Protein AF-A0A0P8YWK8-F1 (afdb_monomer_lite)

Secondary structure (DSSP, 8-state):
-B-SSGGGHHHHHHHHHHTT-S--EEEETTEEEE-PPP--HHHHHHHHHHHHHHHHHHHHHHHHHHHHHHHHHHHHHHTTSS-TT-

Sequence (86 aa):
LQVWDKINVTMIDSAIQKSNLGINPQVDGQIVRIRIPDLTEERRKEIIKSLKNMTEKSKVSIRNIRRDANEELKKFLKDKKISEDQ

Radius of gyration: 25.12 Å; chains: 1; bounding box: 56×17×55 Å

Foldseek 3Di:
DFAPDQVCQVVVQVVVVVVPPVWHWDDDRRDTDTDDDDQDPVNVVVVVVVVVVVVVVVVVVVVVVVVVVVVVVVVCVVVVVDDPVD

pLDDT: mean 84.8, std 8.72, range [43.47, 94.69]

Structure (mmCIF, N/CA/C/O backbone):
data_AF-A0A0P8YWK8-F1
#
_entry.id   AF-A0A0P8YWK8-F1
#
loop_
_atom_site.group_PDB
_atom_site.id
_atom_site.type_symbol
_atom_site.label_atom_id
_atom_site.label_alt_id
_atom_site.label_comp_id
_atom_site.label_asym_id
_atom_site.label_entity_id
_atom_site.label_seq_id
_atom_site.pdbx_PDB_ins_code
_atom_site.Cartn_x
_atom_site.Cartn_y
_atom_site.Cartn_z
_atom_site.occupancy
_atom_site.B_iso_or_equiv
_atom_site.auth_seq_id
_atom_site.auth_comp_id
_atom_site.auth_asym_id
_atom_site.auth_atom_id
_atom_site.pdbx_PDB_model_num
ATOM 1 N N . LEU A 1 1 ? 6.898 -5.757 -16.717 1.00 80.75 1 LEU A N 1
ATOM 2 C CA . LEU A 1 1 ? 5.651 -5.228 -17.306 1.00 80.75 1 LEU A CA 1
ATOM 3 C C . LEU A 1 1 ? 5.692 -5.497 -18.802 1.00 80.75 1 LEU A C 1
ATOM 5 O O . LEU A 1 1 ? 6.676 -5.132 -19.426 1.00 80.75 1 LEU A O 1
ATOM 9 N N . GLN A 1 2 ? 4.682 -6.157 -19.361 1.00 84.44 2 GLN A N 1
ATOM 10 C CA . GLN A 1 2 ? 4.571 -6.337 -20.808 1.00 84.44 2 GLN A CA 1
ATOM 11 C C . GLN A 1 2 ? 3.564 -5.325 -21.348 1.00 84.44 2 GLN A C 1
ATOM 13 O O . GLN A 1 2 ? 2.448 -5.239 -20.841 1.00 84.44 2 GLN A O 1
ATOM 18 N N . VAL A 1 3 ? 3.977 -4.539 -22.338 1.00 86.44 3 VAL A N 1
ATOM 19 C CA . VAL A 1 3 ? 3.134 -3.529 -22.972 1.00 86.44 3 VAL A CA 1
ATOM 20 C C . VAL A 1 3 ? 2.528 -4.123 -24.237 1.00 86.44 3 VAL A C 1
ATOM 22 O O . VAL A 1 3 ? 3.243 -4.558 -25.139 1.00 86.44 3 VAL A O 1
ATOM 25 N N . TRP A 1 4 ? 1.199 -4.137 -24.287 1.00 84.50 4 TRP A N 1
ATOM 26 C CA . TRP A 1 4 ? 0.432 -4.711 -25.392 1.00 84.50 4 TRP A CA 1
ATOM 27 C C . TRP A 1 4 ? 0.623 -3.934 -26.704 1.00 84.50 4 TRP A C 1
ATOM 29 O O . TRP A 1 4 ? 0.776 -4.543 -27.759 1.00 84.50 4 TRP A O 1
ATOM 39 N N . ASP A 1 5 ? 0.703 -2.603 -26.630 1.00 84.00 5 ASP A N 1
ATOM 40 C CA . ASP A 1 5 ? 0.936 -1.717 -27.775 1.00 84.00 5 ASP A CA 1
ATOM 41 C C . ASP A 1 5 ? 2.334 -1.078 -27.711 1.00 84.00 5 ASP A C 1
ATOM 43 O O . ASP A 1 5 ? 2.678 -0.388 -26.749 1.00 84.00 5 ASP A O 1
ATOM 47 N N . LYS A 1 6 ? 3.139 -1.282 -28.761 1.00 79.69 6 LYS A N 1
ATOM 48 C CA . LYS A 1 6 ? 4.520 -0.777 -28.850 1.00 79.69 6 LYS A CA 1
ATOM 49 C C . LYS A 1 6 ? 4.601 0.745 -28.771 1.00 79.69 6 LYS A C 1
ATOM 51 O O . LYS A 1 6 ? 5.585 1.255 -28.242 1.00 79.69 6 LYS A O 1
ATOM 56 N N . ILE A 1 7 ? 3.590 1.461 -29.261 1.00 86.56 7 ILE A N 1
ATOM 57 C CA . ILE A 1 7 ? 3.591 2.931 -29.279 1.00 86.56 7 ILE A CA 1
ATOM 58 C C . ILE A 1 7 ? 3.543 3.485 -27.849 1.00 86.56 7 ILE A C 1
ATOM 60 O O . ILE A 1 7 ? 4.168 4.498 -27.543 1.00 86.56 7 ILE A O 1
ATOM 64 N N . ASN A 1 8 ? 2.880 2.770 -26.938 1.00 87.25 8 ASN A N 1
ATOM 65 C CA . ASN A 1 8 ? 2.673 3.214 -25.561 1.00 87.25 8 ASN A CA 1
ATOM 66 C C . ASN A 1 8 ? 3.864 2.935 -24.635 1.00 87.25 8 ASN A C 1
ATOM 68 O O . ASN A 1 8 ? 3.864 3.379 -23.488 1.00 87.25 8 ASN A O 1
ATOM 72 N N . VAL A 1 9 ? 4.893 2.226 -25.108 1.00 85.56 9 VAL A N 1
ATOM 73 C CA . VAL A 1 9 ? 6.063 1.865 -24.294 1.00 85.56 9 VAL A CA 1
ATOM 74 C C . VAL A 1 9 ? 6.788 3.111 -23.777 1.00 85.56 9 VAL A C 1
ATOM 76 O O . VAL A 1 9 ? 7.096 3.191 -22.591 1.00 85.56 9 VAL A O 1
ATOM 79 N N . THR A 1 10 ? 7.000 4.113 -24.632 1.00 85.31 10 THR A N 1
ATOM 80 C CA . THR A 1 10 ? 7.691 5.367 -24.275 1.00 85.31 10 THR A CA 1
ATOM 81 C C . THR A 1 10 ? 6.876 6.231 -23.312 1.00 85.31 10 THR A C 1
ATOM 83 O O . THR A 1 10 ? 7.428 6.869 -22.410 1.00 85.31 10 THR A O 1
ATOM 86 N N . MET A 1 11 ? 5.548 6.223 -23.462 1.00 87.62 11 MET A N 1
ATOM 87 C CA . MET A 1 11 ? 4.630 6.931 -22.572 1.00 87.62 11 MET A CA 1
ATOM 88 C C . MET A 1 11 ? 4.629 6.310 -21.171 1.00 87.62 11 MET A C 1
ATOM 90 O O . MET A 1 11 ? 4.689 7.031 -20.174 1.00 87.62 11 MET A O 1
ATOM 94 N N . ILE A 1 12 ? 4.611 4.977 -21.095 1.00 85.56 12 ILE A N 1
ATOM 95 C CA . ILE A 1 12 ? 4.670 4.228 -19.836 1.00 85.56 12 ILE A CA 1
ATOM 96 C C . ILE A 1 12 ? 6.023 4.430 -19.145 1.00 85.56 12 ILE A C 1
ATOM 98 O O . ILE A 1 12 ? 6.050 4.678 -17.942 1.00 85.56 12 ILE A O 1
ATOM 102 N N . ASP A 1 13 ? 7.128 4.385 -19.891 1.00 84.12 13 ASP A N 1
ATOM 103 C CA . ASP A 1 13 ? 8.476 4.630 -19.362 1.0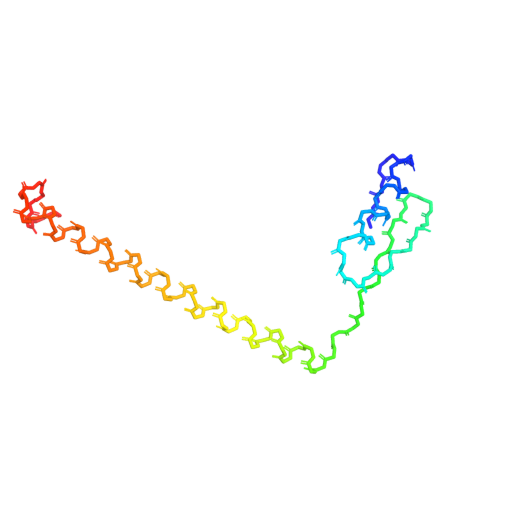0 84.12 13 ASP A CA 1
ATOM 104 C C . ASP A 1 13 ? 8.584 6.018 -18.706 1.00 84.12 13 ASP A C 1
ATOM 106 O O . ASP A 1 13 ? 8.955 6.157 -17.537 1.00 84.12 13 ASP A O 1
ATOM 110 N N . SER A 1 14 ? 8.108 7.041 -19.421 1.00 85.94 14 SER A N 1
ATOM 111 C CA . SER A 1 14 ? 8.057 8.420 -18.929 1.00 85.94 14 SER A CA 1
ATOM 112 C C . SER A 1 14 ? 7.160 8.571 -17.695 1.00 85.94 14 SER A C 1
ATOM 114 O O . SER A 1 14 ? 7.482 9.325 -16.776 1.00 85.94 14 SER A O 1
ATOM 116 N N . ALA A 1 15 ? 6.020 7.876 -17.653 1.00 87.44 15 ALA A N 1
ATOM 117 C CA . ALA A 1 15 ? 5.112 7.915 -16.510 1.00 87.44 15 ALA A CA 1
ATOM 118 C C . ALA A 1 15 ? 5.736 7.272 -15.261 1.00 87.44 15 ALA A C 1
ATOM 120 O O . ALA A 1 15 ? 5.610 7.816 -14.163 1.00 87.44 15 ALA A O 1
ATOM 121 N N . ILE A 1 16 ? 6.459 6.159 -15.424 1.00 84.62 16 ILE A N 1
ATOM 122 C CA . ILE A 1 16 ? 7.167 5.491 -14.326 1.00 84.62 16 ILE A CA 1
ATOM 123 C C . ILE A 1 16 ? 8.278 6.395 -13.785 1.00 84.62 16 ILE A C 1
ATOM 125 O O . ILE A 1 16 ? 8.366 6.577 -12.572 1.00 84.62 16 ILE A O 1
ATOM 129 N N . GLN A 1 17 ? 9.069 7.041 -14.642 1.00 84.12 17 GLN A N 1
ATOM 130 C CA . GLN A 1 17 ? 10.093 7.988 -14.183 1.00 84.12 17 GLN A CA 1
ATOM 131 C C . GLN A 1 17 ? 9.480 9.187 -13.434 1.00 84.12 17 GLN A C 1
ATOM 133 O O . GLN A 1 17 ? 9.969 9.576 -12.373 1.00 84.12 17 GLN A O 1
ATOM 138 N N . LYS A 1 18 ? 8.355 9.728 -13.924 1.00 86.00 18 LYS A N 1
ATOM 139 C CA . LYS A 1 18 ? 7.626 10.834 -13.271 1.00 86.00 18 LYS A CA 1
ATOM 140 C C . LYS A 1 18 ? 6.953 10.445 -11.956 1.00 86.00 18 LYS A C 1
ATOM 142 O O . LYS A 1 18 ? 6.724 11.315 -11.123 1.00 86.00 18 LYS A O 1
ATOM 147 N N . SER A 1 19 ? 6.654 9.162 -11.746 1.00 83.88 19 SER A N 1
ATOM 148 C CA . SER A 1 19 ? 6.023 8.674 -10.510 1.00 83.88 19 SER A CA 1
ATOM 149 C C . SER A 1 19 ? 6.924 8.773 -9.268 1.00 83.88 19 SER A C 1
ATOM 151 O O . SER A 1 19 ? 6.477 8.474 -8.164 1.00 83.88 19 SER A O 1
ATOM 153 N N . ASN A 1 20 ? 8.175 9.228 -9.433 1.00 73.94 20 ASN A N 1
ATOM 154 C CA . ASN A 1 20 ? 9.142 9.501 -8.368 1.00 73.94 20 ASN A CA 1
ATOM 155 C C . ASN A 1 20 ? 9.350 8.318 -7.404 1.00 73.94 20 ASN A C 1
ATOM 157 O O . ASN A 1 20 ? 9.659 8.490 -6.228 1.00 73.94 20 ASN A O 1
ATOM 161 N N . LEU A 1 21 ? 9.195 7.095 -7.919 1.00 77.12 21 LEU A N 1
ATOM 162 C CA . LEU A 1 21 ? 9.423 5.856 -7.174 1.00 77.12 21 LEU A CA 1
ATOM 163 C C . LEU A 1 21 ? 10.919 5.578 -6.945 1.00 77.12 21 LEU A C 1
ATOM 165 O O . LEU A 1 21 ? 11.261 4.612 -6.270 1.00 77.12 21 LEU A O 1
ATOM 169 N N . GLY A 1 22 ? 11.811 6.403 -7.510 1.00 75.19 22 GLY A N 1
ATOM 170 C CA . GLY A 1 22 ? 13.263 6.235 -7.412 1.00 75.19 22 GLY A CA 1
ATOM 171 C C . GLY A 1 22 ? 13.795 5.021 -8.177 1.00 75.19 22 GLY A C 1
ATOM 172 O O . GLY A 1 22 ? 14.891 4.549 -7.890 1.00 75.19 22 GLY A O 1
ATOM 173 N N . ILE A 1 23 ? 13.020 4.491 -9.129 1.00 81.38 23 ILE A N 1
ATOM 174 C CA . ILE A 1 23 ? 13.386 3.311 -9.912 1.00 81.38 23 ILE A CA 1
ATOM 175 C C . ILE A 1 23 ? 13.600 3.715 -11.366 1.00 81.38 23 ILE A C 1
ATOM 177 O O . ILE A 1 23 ? 12.775 4.426 -11.937 1.00 81.38 23 ILE A O 1
ATOM 181 N N . ASN A 1 24 ? 14.685 3.221 -11.969 1.00 82.25 24 ASN A N 1
ATOM 182 C CA . ASN A 1 24 ? 14.937 3.390 -13.392 1.00 82.25 24 ASN A CA 1
ATOM 183 C C . ASN A 1 24 ? 14.418 2.166 -14.179 1.00 82.25 24 ASN A C 1
ATOM 185 O O . ASN A 1 24 ? 15.020 1.087 -14.079 1.00 82.25 24 ASN A O 1
ATOM 189 N N . PRO A 1 25 ? 13.297 2.281 -14.911 1.00 84.69 25 PRO A N 1
ATOM 190 C CA . PRO A 1 25 ? 12.828 1.228 -15.809 1.00 84.69 25 PRO A CA 1
ATOM 191 C C . PRO A 1 25 ? 13.837 0.945 -16.939 1.00 84.69 25 PRO A C 1
ATOM 193 O O . PRO A 1 25 ? 14.515 1.832 -17.443 1.00 84.69 25 PRO A O 1
ATOM 196 N N . GLN A 1 26 ? 13.953 -0.322 -17.337 1.00 85.25 26 GLN A N 1
ATOM 197 C CA . GLN A 1 26 ? 14.716 -0.770 -18.502 1.00 85.25 26 GLN A CA 1
ATOM 198 C C . GLN A 1 26 ? 13.752 -1.300 -19.555 1.00 85.25 26 GLN A C 1
ATOM 200 O O . GLN A 1 26 ? 13.074 -2.305 -19.331 1.00 85.25 26 GLN A O 1
ATOM 205 N N . VAL A 1 27 ? 13.707 -0.637 -20.704 1.00 84.31 27 VAL A N 1
ATOM 206 C CA . VAL A 1 27 ? 12.867 -1.033 -21.835 1.00 84.31 27 VAL A CA 1
ATOM 207 C C . VAL A 1 27 ? 13.617 -2.033 -22.717 1.00 84.31 27 VAL A C 1
ATOM 209 O O . VAL A 1 27 ? 14.733 -1.771 -23.155 1.00 84.31 27 VAL A O 1
ATOM 212 N N . ASP A 1 28 ? 12.992 -3.173 -22.989 1.00 83.69 28 ASP A N 1
ATOM 213 C CA . ASP A 1 28 ? 13.458 -4.222 -23.897 1.00 83.69 28 ASP A CA 1
ATOM 214 C C . ASP A 1 28 ? 12.330 -4.570 -24.878 1.00 83.69 28 ASP A C 1
ATOM 216 O O . ASP A 1 28 ? 11.472 -5.422 -24.622 1.00 83.69 28 ASP A O 1
ATOM 220 N N . GLY A 1 29 ? 12.256 -3.804 -25.968 1.00 84.56 29 GLY A N 1
ATOM 221 C CA . GLY A 1 29 ? 11.166 -3.883 -26.938 1.00 84.56 29 GLY A CA 1
ATOM 222 C C . GLY A 1 29 ? 9.805 -3.573 -26.305 1.00 84.56 29 GLY A C 1
ATOM 223 O O . GLY A 1 29 ? 9.514 -2.431 -25.969 1.00 84.56 29 GLY A O 1
ATOM 224 N N . GLN A 1 30 ? 8.957 -4.596 -26.158 1.00 85.25 30 GLN A N 1
ATOM 225 C CA . GLN A 1 30 ? 7.638 -4.491 -25.509 1.00 85.25 30 GLN A CA 1
ATOM 226 C C . GLN A 1 30 ? 7.668 -4.736 -23.996 1.00 85.25 30 GLN A C 1
ATOM 228 O O . GLN A 1 30 ? 6.643 -4.598 -23.327 1.00 85.25 30 GLN A O 1
ATOM 233 N N . ILE A 1 31 ? 8.807 -5.141 -23.438 1.00 84.94 31 ILE A N 1
ATOM 234 C CA . ILE A 1 31 ? 8.920 -5.512 -22.030 1.00 84.94 31 ILE A CA 1
ATOM 235 C C . ILE A 1 31 ? 9.632 -4.390 -21.280 1.00 84.94 31 ILE A C 1
ATOM 237 O O . ILE A 1 31 ? 10.782 -4.076 -21.555 1.00 84.94 31 ILE A O 1
ATOM 241 N N . VAL A 1 32 ? 8.973 -3.820 -20.275 1.00 86.31 32 VAL A N 1
ATOM 242 C CA . VAL A 1 32 ? 9.579 -2.881 -19.325 1.00 86.31 32 VAL A CA 1
ATOM 243 C C . VAL A 1 32 ? 9.965 -3.648 -18.059 1.00 86.31 32 VAL A C 1
ATOM 245 O O . VAL A 1 32 ? 9.107 -4.193 -17.352 1.00 86.31 32 VAL A O 1
ATOM 248 N N . ARG A 1 33 ? 11.266 -3.725 -17.775 1.00 85.12 33 ARG A N 1
ATOM 249 C CA . ARG A 1 33 ? 11.841 -4.335 -16.570 1.00 85.12 33 ARG A CA 1
ATOM 250 C C . ARG A 1 33 ? 12.105 -3.268 -15.517 1.00 85.12 33 ARG A C 1
ATOM 252 O O . ARG A 1 33 ? 12.736 -2.259 -15.788 1.00 85.12 33 ARG A O 1
ATOM 259 N N . ILE A 1 34 ? 11.651 -3.515 -14.297 1.00 84.75 34 ILE A N 1
ATOM 260 C CA . ILE A 1 34 ? 11.826 -2.612 -13.158 1.00 84.75 34 ILE A CA 1
ATOM 261 C C . ILE A 1 34 ? 12.770 -3.316 -12.187 1.00 84.75 34 ILE A C 1
ATOM 263 O O . ILE A 1 34 ? 12.455 -4.411 -11.721 1.00 84.75 34 ILE A O 1
ATOM 267 N N . ARG A 1 35 ? 13.937 -2.723 -11.914 1.00 80.81 35 ARG A N 1
ATOM 268 C CA . ARG A 1 35 ? 14.876 -3.250 -10.916 1.00 80.81 35 ARG A CA 1
ATOM 269 C C . ARG A 1 35 ? 14.547 -2.636 -9.566 1.00 80.81 35 ARG A C 1
ATOM 271 O O . ARG A 1 35 ? 14.768 -1.447 -9.361 1.00 80.81 35 ARG A O 1
ATOM 278 N N . ILE A 1 36 ? 14.000 -3.441 -8.667 1.00 81.19 36 ILE A N 1
ATOM 279 C CA . ILE A 1 36 ? 13.769 -3.019 -7.288 1.00 81.19 36 ILE A CA 1
ATOM 280 C C . ILE A 1 36 ? 15.074 -3.275 -6.525 1.00 81.19 36 ILE A C 1
ATOM 282 O O . ILE A 1 36 ? 15.560 -4.405 -6.573 1.00 81.19 36 ILE A O 1
ATOM 286 N N . PRO A 1 37 ? 15.676 -2.257 -5.886 1.00 77.44 37 PRO A N 1
ATOM 287 C CA . PRO A 1 37 ? 16.868 -2.459 -5.074 1.00 77.44 37 PRO A CA 1
ATOM 288 C C . PRO A 1 37 ? 16.542 -3.332 -3.860 1.00 77.44 37 PRO A C 1
ATOM 290 O O . PRO A 1 37 ? 15.425 -3.296 -3.335 1.00 77.44 37 PRO A O 1
ATOM 293 N N . ASP A 1 38 ? 17.530 -4.090 -3.395 1.00 80.75 38 ASP A N 1
ATOM 294 C CA . ASP A 1 38 ? 17.365 -4.929 -2.216 1.00 80.75 38 ASP A CA 1
ATOM 295 C C . ASP A 1 38 ? 17.071 -4.082 -0.973 1.00 80.75 38 ASP A C 1
ATOM 297 O O . ASP A 1 38 ? 17.618 -2.995 -0.762 1.00 80.75 38 ASP A O 1
ATOM 301 N N . LEU A 1 39 ? 16.184 -4.593 -0.122 1.00 81.56 39 LEU A N 1
ATOM 302 C CA . LEU A 1 39 ? 15.846 -3.941 1.136 1.00 81.56 39 LEU A CA 1
ATOM 303 C C . LEU A 1 39 ? 17.000 -4.115 2.128 1.00 81.56 39 LEU A C 1
ATOM 305 O O . LEU A 1 39 ? 17.199 -5.208 2.661 1.00 81.56 39 LEU A O 1
ATOM 309 N N . THR A 1 40 ? 17.711 -3.027 2.430 1.00 88.31 40 THR A N 1
ATOM 310 C CA . THR A 1 40 ? 18.683 -2.992 3.531 1.00 88.31 40 THR A CA 1
ATOM 311 C C . THR A 1 40 ? 17.986 -3.171 4.884 1.00 88.31 40 THR A C 1
ATOM 313 O O . THR A 1 40 ? 16.785 -2.914 5.038 1.00 88.31 40 THR A O 1
ATOM 316 N N . GLU A 1 41 ? 18.735 -3.606 5.900 1.00 87.25 41 GLU A N 1
ATOM 317 C CA . GLU A 1 41 ? 18.189 -3.797 7.248 1.00 87.25 41 GLU A CA 1
ATOM 318 C C . GLU A 1 41 ? 17.640 -2.484 7.837 1.00 87.25 41 GLU A C 1
ATOM 320 O O . GLU A 1 41 ? 16.573 -2.469 8.456 1.00 87.25 41 GLU A O 1
ATOM 325 N N . GLU A 1 42 ? 18.320 -1.366 7.578 1.00 86.38 42 GLU A N 1
ATOM 326 C CA . GLU A 1 42 ? 17.886 -0.022 7.968 1.00 86.38 42 GLU A CA 1
ATOM 327 C C . GLU A 1 42 ? 16.546 0.344 7.322 1.00 86.38 42 GLU A C 1
ATOM 329 O O . GLU A 1 42 ? 15.596 0.703 8.025 1.00 86.38 42 GLU A O 1
ATOM 334 N N . ARG A 1 43 ? 16.407 0.138 6.003 1.00 85.00 43 ARG A N 1
ATOM 335 C CA . ARG A 1 43 ? 15.156 0.427 5.292 1.00 85.00 43 ARG A CA 1
ATOM 336 C C . ARG A 1 43 ? 14.005 -0.446 5.784 1.00 85.00 43 ARG A C 1
ATOM 338 O O . ARG A 1 43 ? 12.872 0.022 5.904 1.00 85.00 43 ARG A O 1
ATOM 345 N N . ARG A 1 44 ? 14.280 -1.707 6.130 1.00 86.62 44 ARG A N 1
ATOM 346 C CA . ARG A 1 44 ? 13.283 -2.606 6.730 1.00 86.62 44 ARG A CA 1
ATOM 347 C C . ARG A 1 44 ? 12.815 -2.090 8.095 1.00 86.62 44 ARG A C 1
ATOM 349 O O . ARG A 1 44 ? 11.612 -2.100 8.358 1.00 86.62 44 ARG A O 1
ATOM 356 N N . LYS A 1 45 ? 13.726 -1.604 8.946 1.00 90.31 45 LYS A N 1
ATOM 357 C CA . LYS A 1 45 ? 13.381 -1.019 10.256 1.00 90.31 45 LYS A CA 1
ATOM 358 C C . LYS A 1 45 ? 12.505 0.231 10.110 1.00 90.31 45 LYS A C 1
ATOM 360 O O . LYS A 1 45 ? 11.522 0.364 10.844 1.00 90.31 45 LYS A O 1
ATOM 365 N N . GLU A 1 46 ? 12.793 1.098 9.140 1.00 88.44 46 GLU A N 1
ATOM 366 C CA . GLU A 1 46 ? 11.953 2.266 8.831 1.00 88.44 46 GLU A CA 1
ATOM 367 C C . GLU A 1 46 ? 10.534 1.869 8.406 1.00 88.44 46 GLU A C 1
ATOM 369 O O . GLU A 1 46 ? 9.552 2.394 8.941 1.00 88.44 46 GLU A O 1
ATOM 374 N N . ILE A 1 47 ? 10.416 0.901 7.490 1.00 89.19 47 ILE A N 1
ATOM 375 C CA . ILE A 1 47 ? 9.121 0.396 7.017 1.00 89.19 47 ILE A CA 1
ATOM 376 C C . ILE A 1 47 ? 8.323 -0.197 8.183 1.00 89.19 47 ILE A C 1
ATOM 378 O O . ILE A 1 47 ? 7.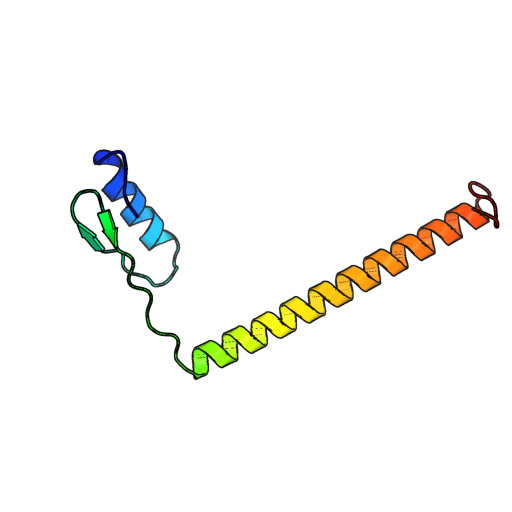147 0.124 8.345 1.00 89.19 47 ILE A O 1
ATOM 382 N N . ILE A 1 48 ? 8.958 -0.996 9.049 1.00 92.06 48 ILE A N 1
ATOM 383 C CA . ILE A 1 48 ? 8.305 -1.571 10.235 1.00 92.06 48 ILE A CA 1
ATOM 384 C C . ILE A 1 48 ? 7.774 -0.469 11.160 1.00 92.06 48 ILE A C 1
ATOM 386 O O . ILE A 1 48 ? 6.649 -0.570 11.654 1.00 92.06 48 ILE A O 1
ATOM 390 N N . LYS A 1 49 ? 8.549 0.595 11.395 1.00 93.00 49 LYS A N 1
ATOM 391 C CA . LYS A 1 49 ? 8.114 1.725 12.228 1.00 93.00 49 LYS A CA 1
ATOM 392 C C . LYS A 1 49 ? 6.896 2.431 11.623 1.00 93.00 49 LYS A C 1
ATOM 394 O O . LYS A 1 49 ? 5.936 2.709 12.341 1.00 93.00 49 LYS A O 1
ATOM 399 N N . SER A 1 50 ? 6.903 2.662 10.311 1.00 92.25 50 SER A N 1
ATOM 400 C CA . SER A 1 50 ? 5.764 3.246 9.593 1.00 92.25 50 SER A CA 1
ATOM 401 C C . SER A 1 50 ? 4.510 2.363 9.682 1.00 92.25 50 SER A C 1
ATOM 403 O O . SER A 1 50 ? 3.434 2.838 10.053 1.00 92.25 50 SER A O 1
ATOM 405 N N . LEU A 1 51 ? 4.657 1.053 9.454 1.00 92.94 51 LEU A N 1
ATOM 406 C CA . LEU A 1 51 ? 3.562 0.081 9.537 1.00 92.94 51 LEU A CA 1
ATOM 407 C C . LEU A 1 51 ? 2.949 0.002 10.939 1.00 92.94 51 LEU A C 1
ATOM 409 O O . LEU A 1 51 ? 1.724 -0.053 11.073 1.00 92.94 51 LEU A O 1
ATOM 413 N N . LYS A 1 52 ? 3.771 0.044 11.995 1.00 93.88 52 LYS A N 1
ATOM 414 C CA . LYS A 1 52 ? 3.277 0.106 13.381 1.00 93.88 52 LYS A CA 1
ATOM 415 C C . LYS A 1 52 ? 2.423 1.353 13.609 1.00 93.88 52 LYS A C 1
ATOM 417 O O . LYS A 1 52 ? 1.324 1.243 14.147 1.00 93.88 52 LYS A O 1
ATOM 422 N N . ASN A 1 53 ? 2.871 2.512 13.131 1.00 94.69 53 ASN A N 1
ATOM 423 C CA . ASN A 1 53 ? 2.103 3.753 13.242 1.00 94.69 53 ASN A CA 1
ATOM 424 C C . ASN A 1 53 ? 0.763 3.671 12.492 1.00 94.69 53 ASN A C 1
ATOM 426 O O . ASN A 1 53 ? -0.264 4.090 13.024 1.00 94.69 53 ASN A O 1
ATOM 430 N N . MET A 1 54 ? 0.750 3.112 11.276 1.00 92.94 54 MET A N 1
ATOM 431 C CA . ME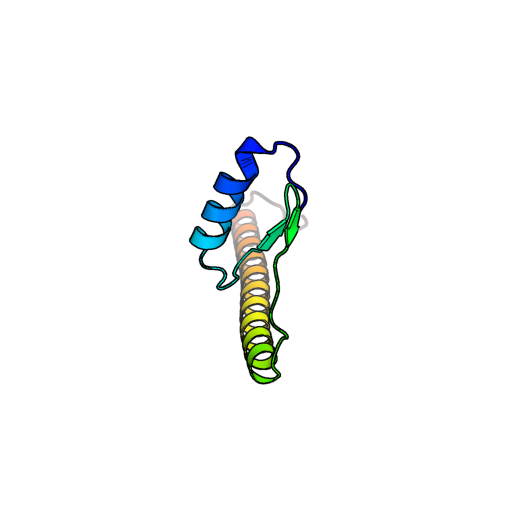T A 1 54 ? -0.489 2.890 10.516 1.00 92.94 54 MET A CA 1
ATOM 432 C C . MET A 1 54 ? -1.443 1.935 11.244 1.00 92.94 54 MET A C 1
ATOM 434 O O . MET A 1 54 ? -2.644 2.194 11.308 1.00 92.94 54 MET A O 1
ATOM 438 N N . THR A 1 55 ? -0.906 0.872 11.843 1.00 94.56 55 THR A N 1
ATOM 439 C CA . THR A 1 55 ? -1.683 -0.113 12.605 1.00 94.56 55 THR A CA 1
ATOM 440 C C . THR A 1 55 ? -2.363 0.528 13.811 1.00 94.56 55 THR A C 1
ATOM 442 O O . THR A 1 55 ? -3.560 0.339 14.022 1.00 94.56 55 THR A O 1
ATOM 445 N N . GLU A 1 56 ? -1.637 1.334 14.586 1.00 94.06 56 GLU A N 1
ATOM 446 C CA . GLU A 1 56 ? -2.222 2.015 15.743 1.00 94.06 56 GLU A CA 1
ATOM 447 C C . GLU A 1 56 ? -3.265 3.060 15.333 1.00 94.06 56 GLU A C 1
ATOM 449 O O . GLU A 1 56 ? -4.335 3.112 15.940 1.00 94.06 56 GLU A O 1
ATOM 454 N N . LYS A 1 57 ? -3.035 3.814 14.247 1.00 93.94 57 LYS A N 1
ATOM 455 C CA . LYS A 1 57 ? -4.056 4.717 13.685 1.00 93.94 57 LYS A CA 1
ATOM 456 C C . LYS A 1 57 ? -5.335 3.970 13.300 1.00 93.94 57 LYS A C 1
ATOM 458 O O . LYS A 1 57 ? -6.425 4.428 13.634 1.00 93.94 57 LYS A O 1
ATOM 463 N N . SER A 1 58 ? -5.211 2.814 12.648 1.00 94.00 58 SER A N 1
ATOM 464 C CA . SER A 1 58 ? -6.363 1.987 12.273 1.00 94.00 58 SER A CA 1
ATOM 465 C C . SER 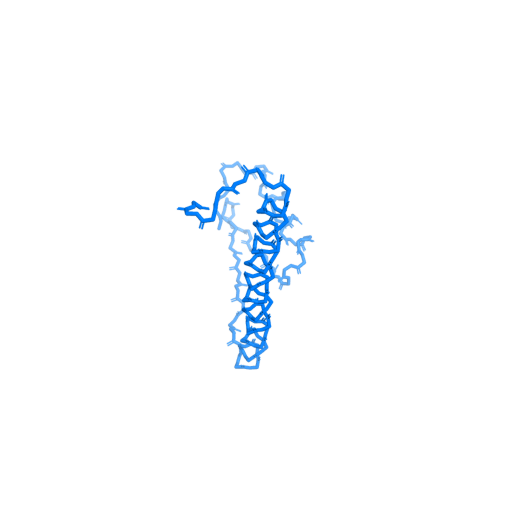A 1 58 ? -7.129 1.490 13.505 1.00 94.00 58 SER A C 1
ATOM 467 O O . SER A 1 58 ? -8.344 1.659 13.585 1.00 94.00 58 SER A O 1
ATOM 469 N N . LYS A 1 59 ? -6.429 0.990 14.533 1.00 94.50 59 LYS A N 1
ATOM 470 C CA . LYS A 1 59 ? -7.065 0.584 15.799 1.00 94.50 59 LYS A CA 1
ATOM 471 C C . LYS A 1 59 ? -7.778 1.744 16.493 1.00 94.50 59 LYS A C 1
ATOM 473 O O . LYS A 1 59 ? -8.870 1.557 17.021 1.00 94.50 59 LYS A O 1
ATOM 478 N N . VAL A 1 60 ? -7.173 2.933 16.526 1.00 94.00 60 VAL A N 1
ATOM 479 C CA . VAL A 1 60 ? -7.804 4.135 17.096 1.00 94.00 60 VAL A CA 1
ATOM 480 C C . VAL A 1 60 ? -9.061 4.505 16.312 1.00 94.00 60 VAL A C 1
ATOM 482 O O . VAL A 1 60 ? -10.095 4.732 16.929 1.00 94.00 60 VAL A O 1
ATOM 485 N N . SER A 1 61 ? -9.009 4.479 14.979 1.00 94.00 61 SER A N 1
ATOM 486 C CA . SER A 1 61 ? -10.175 4.739 14.128 1.00 94.00 61 SER A CA 1
ATOM 487 C C . SER A 1 61 ? -11.325 3.770 14.418 1.00 94.00 61 SER A C 1
ATOM 489 O O . SER A 1 61 ? -12.443 4.221 14.651 1.00 94.00 61 SER A O 1
ATOM 491 N N . ILE A 1 62 ? -11.052 2.466 14.532 1.00 93.94 62 ILE A N 1
ATOM 492 C CA . ILE A 1 62 ? -12.071 1.464 14.889 1.00 93.94 62 ILE A CA 1
ATOM 493 C C . ILE A 1 62 ? -12.676 1.754 16.272 1.00 93.94 62 ILE A C 1
ATOM 495 O O . ILE A 1 62 ? -13.890 1.664 16.456 1.00 93.94 62 ILE A O 1
ATOM 499 N N . ARG A 1 63 ? -11.850 2.128 17.261 1.00 94.56 63 ARG A N 1
ATOM 500 C CA . ARG A 1 63 ? -12.346 2.482 18.603 1.00 94.56 63 ARG A CA 1
ATOM 501 C C . ARG A 1 63 ? -13.215 3.739 18.582 1.00 94.56 63 ARG A C 1
ATOM 503 O O . ARG A 1 63 ? -14.211 3.758 19.302 1.00 94.56 63 ARG A O 1
ATOM 510 N N . ASN A 1 64 ? -12.859 4.738 17.777 1.00 94.44 64 ASN A N 1
ATOM 511 C CA . ASN A 1 64 ? -13.645 5.960 17.616 1.00 94.44 64 ASN A CA 1
ATOM 512 C C . ASN A 1 64 ? -14.995 5.656 16.965 1.00 94.44 64 ASN A C 1
ATOM 514 O O . ASN A 1 64 ? -16.010 5.981 17.558 1.00 94.44 64 ASN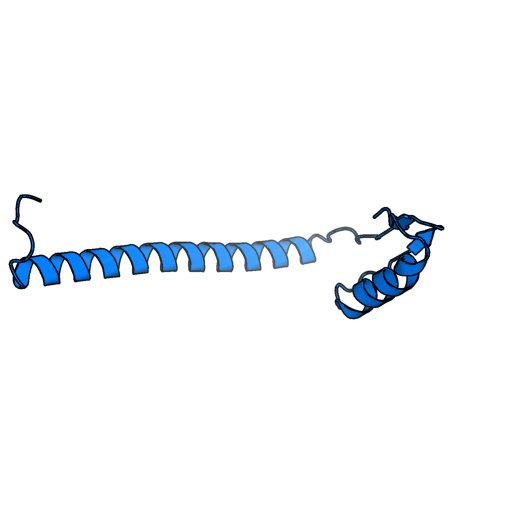 A O 1
ATOM 518 N N . ILE A 1 65 ? -15.022 4.906 15.856 1.00 93.81 65 ILE A N 1
ATOM 519 C CA . ILE A 1 65 ? -16.275 4.506 15.192 1.00 93.81 65 ILE A CA 1
ATOM 520 C C . ILE A 1 65 ? -17.200 3.767 16.166 1.00 93.81 65 ILE A C 1
ATOM 522 O O . ILE A 1 65 ? -18.388 4.059 16.244 1.00 93.81 65 ILE A O 1
ATOM 526 N N . ARG A 1 66 ? -16.657 2.839 16.967 1.00 94.06 66 ARG A N 1
ATOM 527 C CA . ARG A 1 66 ? -17.447 2.135 17.989 1.00 94.06 66 ARG A CA 1
ATOM 528 C C . ARG A 1 66 ? -17.976 3.081 19.070 1.00 94.06 66 ARG A C 1
ATOM 530 O O . ARG A 1 66 ? -19.081 2.884 19.565 1.00 94.06 66 ARG A O 1
ATOM 537 N N . ARG A 1 67 ? -17.183 4.072 19.484 1.00 94.31 67 ARG A N 1
ATOM 538 C CA . ARG A 1 67 ? -17.611 5.070 20.469 1.00 94.31 67 ARG A CA 1
ATOM 539 C C . ARG A 1 67 ? -18.728 5.942 19.905 1.00 94.31 67 ARG A C 1
ATOM 541 O O . ARG A 1 67 ? -19.735 6.099 20.585 1.00 94.31 67 ARG A O 1
ATOM 548 N N . ASP A 1 68 ? -18.562 6.431 18.685 1.00 92.75 68 ASP A N 1
ATOM 549 C CA . ASP A 1 68 ? -19.533 7.285 18.007 1.00 92.75 68 ASP A CA 1
ATOM 550 C C . ASP A 1 68 ? -20.855 6.536 17.809 1.00 92.75 68 ASP A C 1
ATOM 552 O O . ASP A 1 68 ? -21.900 7.042 18.207 1.00 92.75 68 ASP A O 1
ATOM 556 N N . ALA A 1 69 ? -20.806 5.281 17.344 1.00 90.31 69 ALA A N 1
ATOM 557 C CA . ALA A 1 69 ? -21.984 4.420 17.230 1.00 90.31 69 ALA A CA 1
ATOM 558 C C . ALA A 1 69 ? -22.690 4.208 18.583 1.00 90.31 69 ALA A C 1
ATOM 560 O O . ALA A 1 69 ? -23.911 4.304 18.678 1.00 90.31 69 ALA A O 1
ATOM 561 N N . ASN A 1 70 ? -21.937 3.975 19.663 1.00 89.88 70 ASN A N 1
ATOM 562 C CA . ASN A 1 70 ? -22.517 3.829 21.002 1.00 89.88 70 ASN A CA 1
ATOM 563 C C . ASN A 1 70 ? -23.128 5.138 21.531 1.00 89.88 70 ASN A C 1
ATOM 565 O O . ASN A 1 70 ? -24.135 5.108 22.238 1.00 89.88 70 ASN A O 1
ATOM 569 N N . GLU A 1 71 ? -22.508 6.286 21.254 1.00 90.38 71 GLU A N 1
ATOM 570 C CA . GLU A 1 71 ? -23.056 7.595 21.618 1.00 90.38 71 GLU A CA 1
ATOM 571 C C . GLU A 1 71 ? -24.326 7.904 20.816 1.00 90.38 71 GLU A C 1
ATOM 573 O O . GLU A 1 71 ? -25.283 8.440 21.376 1.00 90.38 71 GLU A O 1
ATOM 578 N N . GLU A 1 72 ? -24.366 7.520 19.542 1.00 87.56 72 GLU A N 1
ATOM 579 C CA . GLU A 1 72 ? -25.531 7.653 18.672 1.00 87.56 72 GLU A CA 1
ATOM 580 C C . GLU A 1 72 ? -26.702 6.784 19.154 1.00 87.56 72 GLU A C 1
ATOM 582 O O . GLU A 1 72 ? -27.803 7.299 19.353 1.00 87.56 72 GLU A O 1
ATOM 587 N N . LEU A 1 73 ? -26.453 5.512 19.483 1.00 84.19 73 LEU A N 1
ATOM 588 C CA . LEU A 1 73 ? -27.455 4.622 20.083 1.00 84.19 73 LEU A CA 1
ATOM 589 C C . LEU A 1 73 ? -28.011 5.191 21.395 1.00 84.19 73 LEU A C 1
ATOM 591 O O . LEU A 1 73 ? -29.223 5.242 21.595 1.00 84.19 73 LEU A O 1
ATOM 595 N N . LYS A 1 74 ? -27.148 5.714 22.276 1.00 83.56 74 LYS A N 1
ATOM 596 C CA . LYS A 1 74 ? -27.594 6.362 23.523 1.00 83.56 74 LYS A CA 1
ATOM 597 C C . LYS A 1 74 ? -28.460 7.597 23.273 1.00 83.56 74 LYS A C 1
ATOM 599 O O . LYS A 1 74 ? -29.372 7.857 24.058 1.00 83.56 74 LYS A O 1
ATOM 604 N N . LYS A 1 75 ? -28.174 8.378 22.227 1.00 85.50 75 LYS A N 1
ATOM 605 C CA . LYS A 1 75 ? -29.014 9.521 21.835 1.00 85.50 75 LYS A CA 1
ATOM 606 C C . LYS A 1 75 ? -30.373 9.046 21.334 1.00 85.50 75 LYS A C 1
ATOM 608 O O . LYS A 1 75 ? -31.381 9.538 21.823 1.00 85.50 75 LYS A O 1
ATOM 613 N N . PHE A 1 76 ? -30.415 8.045 20.459 1.00 82.06 76 PHE A N 1
ATOM 614 C CA . PHE A 1 76 ? -31.681 7.505 19.962 1.00 82.06 76 PHE A CA 1
ATOM 615 C C . PHE A 1 76 ? -32.549 6.875 21.061 1.00 82.06 76 PHE A C 1
ATOM 617 O O . PHE A 1 76 ? -33.773 6.995 21.000 1.00 82.06 76 PHE A O 1
ATOM 624 N N . LEU A 1 77 ? -31.938 6.278 22.089 1.00 78.31 77 LEU A N 1
ATOM 625 C CA . LEU A 1 77 ? -32.643 5.753 23.263 1.00 78.31 77 LEU A CA 1
ATOM 626 C C . LEU A 1 77 ? -33.243 6.890 24.110 1.00 78.31 77 LEU A C 1
ATOM 628 O O . LEU A 1 77 ? -34.408 6.829 24.502 1.00 78.31 77 LEU A O 1
ATOM 632 N N . LYS A 1 78 ? -32.502 7.991 24.313 1.00 77.88 78 LYS A N 1
ATOM 633 C CA . LYS A 1 78 ? -33.032 9.209 24.963 1.00 77.88 78 LYS A CA 1
ATOM 634 C C . LYS A 1 78 ? -34.162 9.860 24.167 1.00 77.88 78 LYS A C 1
ATOM 636 O O . LYS A 1 78 ? -35.150 10.287 24.757 1.00 77.88 78 LYS A O 1
ATOM 641 N N . ASP A 1 79 ? -34.034 9.882 22.845 1.00 82.50 79 A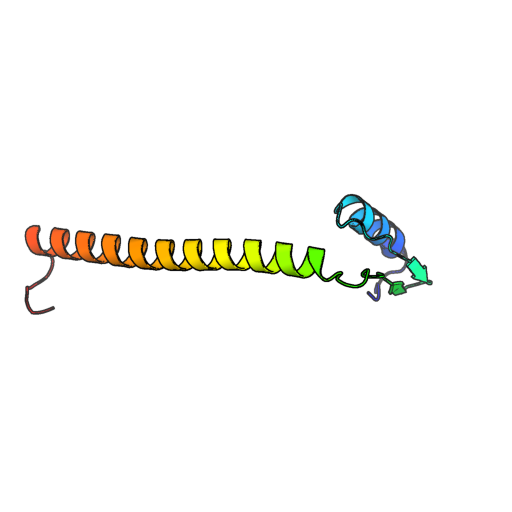SP A N 1
ATOM 642 C CA . ASP A 1 79 ? -35.046 10.405 21.925 1.00 82.50 79 ASP A CA 1
ATOM 643 C C . ASP A 1 79 ? -36.230 9.430 21.733 1.00 82.50 79 ASP A C 1
ATOM 645 O O . ASP A 1 79 ? -37.120 9.699 20.926 1.00 82.50 79 ASP A O 1
ATOM 649 N N . LYS A 1 80 ? -36.253 8.300 22.467 1.00 71.81 80 LYS A N 1
ATOM 650 C CA . LYS A 1 80 ? -37.273 7.234 22.424 1.00 71.81 80 LYS A CA 1
ATOM 651 C C . LYS A 1 80 ? -37.542 6.669 21.023 1.00 71.81 80 LYS A C 1
ATOM 653 O O . LYS A 1 80 ? -38.630 6.167 20.753 1.00 71.81 80 LYS A O 1
ATOM 658 N N . LYS A 1 81 ? -36.557 6.735 20.122 1.00 68.62 81 LYS A N 1
ATOM 659 C CA . LYS A 1 81 ? -36.648 6.134 18.780 1.00 68.62 81 LYS A CA 1
ATOM 660 C C . LYS A 1 81 ? -36.378 4.626 18.784 1.00 68.62 81 LYS A C 1
ATOM 662 O O . LYS A 1 81 ? -36.753 3.957 17.829 1.00 68.62 81 LYS A O 1
ATOM 667 N N . ILE A 1 82 ? -35.756 4.110 19.843 1.00 68.44 82 ILE A N 1
ATOM 668 C CA . ILE A 1 82 ? -35.447 2.690 20.067 1.00 68.44 82 ILE A CA 1
ATOM 669 C C . ILE A 1 82 ? -35.778 2.309 21.518 1.00 68.44 82 ILE A C 1
ATOM 671 O O . ILE A 1 82 ? -35.676 3.146 22.418 1.00 68.44 82 ILE A O 1
ATOM 675 N N . SER A 1 83 ? -36.237 1.069 21.708 1.00 62.88 83 SER A N 1
ATOM 676 C CA . SER A 1 83 ? -36.580 0.460 23.003 1.00 62.88 83 SER A CA 1
ATOM 677 C C . SER A 1 83 ? -35.319 -0.022 23.725 1.00 62.88 83 SER A C 1
ATOM 679 O O . SER A 1 83 ? -34.341 -0.353 23.073 1.00 62.88 83 SER A O 1
ATOM 681 N N . GLU A 1 84 ? -35.343 -0.108 25.056 1.00 61.22 84 GLU A N 1
ATOM 682 C CA . GLU A 1 84 ? -34.210 -0.588 25.869 1.00 61.22 84 GLU A CA 1
ATOM 683 C C . GLU A 1 84 ? -33.877 -2.079 25.620 1.00 61.22 84 GLU A C 1
ATOM 685 O O . GLU A 1 84 ? -32.757 -2.511 25.879 1.00 61.22 84 GLU A O 1
ATOM 690 N N . ASP A 1 85 ? -34.827 -2.829 25.047 1.00 59.41 85 ASP A N 1
ATOM 691 C CA . ASP A 1 85 ? -34.704 -4.252 24.696 1.00 59.41 85 ASP A CA 1
ATOM 692 C C . ASP A 1 85 ? -34.225 -4.516 23.247 1.00 59.41 85 ASP A C 1
ATOM 694 O O . ASP A 1 85 ? -34.154 -5.678 22.834 1.00 59.41 85 ASP A O 1
ATOM 698 N N . GLN A 1 86 ? -33.920 -3.475 22.453 1.00 43.47 86 GLN A N 1
ATOM 699 C CA . GLN A 1 86 ? -33.425 -3.602 21.067 1.00 43.47 86 GLN A CA 1
ATOM 700 C C . GLN A 1 86 ? -32.157 -2.794 20.785 1.00 43.47 86 GLN A C 1
ATOM 702 O O . GLN A 1 86 ? -32.103 -1.599 21.148 1.00 43.47 86 GLN A O 1
#